Protein AF-A0A7G8PUZ0-F1 (afdb_monomer_lite)

Radius of gyration: 23.29 Å; chains: 1; bounding box: 48×42×61 Å

Structure (mmCIF, N/CA/C/O backbone):
data_AF-A0A7G8PUZ0-F1
#
_entry.id   AF-A0A7G8PUZ0-F1
#
loop_
_atom_site.group_PDB
_atom_site.id
_atom_site.type_symbol
_atom_site.label_atom_id
_atom_site.label_alt_id
_atom_site.label_comp_id
_atom_site.label_asym_id
_atom_site.label_entity_id
_atom_site.label_seq_id
_atom_site.pdbx_PDB_ins_code
_atom_site.Cartn_x
_atom_site.Cartn_y
_atom_site.Cartn_z
_atom_site.occupancy
_atom_site.B_iso_or_equiv
_atom_site.auth_seq_id
_atom_site.auth_comp_id
_atom_site.auth_asym_id
_atom_site.auth_atom_id
_atom_site.pdbx_PDB_model_num
ATOM 1 N N . MET A 1 1 ? 30.053 18.510 -34.079 1.00 56.88 1 MET A N 1
ATOM 2 C CA . MET A 1 1 ? 28.974 17.727 -33.431 1.00 56.88 1 MET A CA 1
ATOM 3 C C . MET A 1 1 ? 27.543 18.318 -33.562 1.00 56.88 1 MET A C 1
ATOM 5 O O . MET A 1 1 ? 26.742 18.056 -32.675 1.00 56.88 1 MET A O 1
ATOM 9 N N . PRO A 1 2 ? 27.145 19.049 -34.631 1.00 62.62 2 PRO A N 1
ATOM 10 C CA . PRO A 1 2 ? 25.754 19.526 -34.762 1.00 62.62 2 PRO A CA 1
ATOM 11 C C . PRO A 1 2 ? 24.784 18.447 -35.283 1.00 62.62 2 PRO A C 1
ATOM 13 O O . PRO A 1 2 ? 23.662 18.331 -3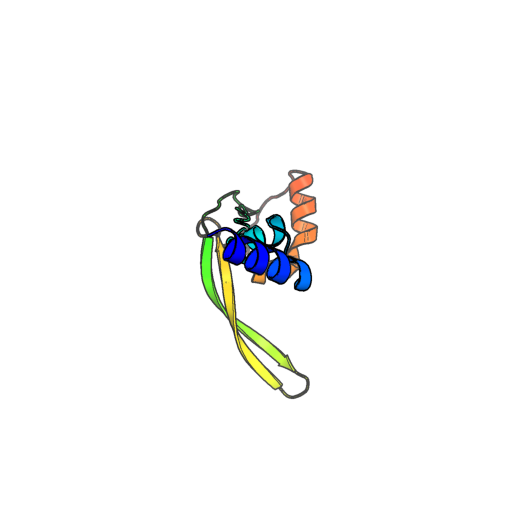4.800 1.00 62.62 2 PRO A O 1
ATOM 16 N N . ALA A 1 3 ? 25.247 17.569 -36.180 1.00 71.44 3 ALA A N 1
ATOM 17 C CA . ALA A 1 3 ? 24.410 16.556 -36.833 1.00 71.44 3 ALA A CA 1
ATOM 18 C C . ALA A 1 3 ? 23.825 15.490 -35.881 1.00 71.44 3 ALA A C 1
ATOM 20 O O . ALA A 1 3 ? 22.803 14.873 -36.176 1.00 71.44 3 ALA A O 1
ATOM 21 N N . SER A 1 4 ? 24.465 15.237 -34.735 1.00 70.00 4 SER A N 1
ATOM 22 C CA . SER A 1 4 ? 23.949 14.298 -33.732 1.00 70.00 4 SER A CA 1
ATOM 23 C C . SER A 1 4 ? 22.802 14.899 -32.920 1.00 70.00 4 SER A C 1
ATOM 25 O O . SER A 1 4 ? 21.857 14.188 -32.593 1.00 70.00 4 SER A O 1
ATOM 27 N N . GLN A 1 5 ? 22.846 16.202 -32.632 1.00 76.44 5 GLN A N 1
ATOM 28 C CA . GLN A 1 5 ? 21.797 16.892 -31.877 1.00 76.44 5 GLN A CA 1
ATOM 29 C C . GLN A 1 5 ? 20.497 17.001 -32.683 1.00 76.44 5 GLN A C 1
ATOM 31 O O . GLN A 1 5 ? 19.414 16.838 -32.123 1.00 76.44 5 GLN A O 1
ATOM 36 N N . GLU A 1 6 ? 20.604 17.196 -33.998 1.00 80.00 6 GLU A N 1
ATOM 37 C CA . GLU A 1 6 ? 19.461 17.213 -34.918 1.00 80.00 6 GLU A CA 1
ATOM 38 C C . GLU A 1 6 ? 18.788 15.842 -35.039 1.00 80.00 6 GLU A C 1
ATOM 40 O O . GLU A 1 6 ? 17.568 15.742 -34.950 1.00 80.00 6 GLU A O 1
ATOM 45 N N . LYS A 1 7 ? 19.568 14.758 -35.137 1.00 82.12 7 LYS A N 1
ATOM 46 C CA . LYS A 1 7 ? 19.006 13.397 -35.137 1.00 82.12 7 LYS A CA 1
ATOM 47 C C . LYS A 1 7 ? 18.268 13.084 -33.839 1.00 82.12 7 LYS A C 1
ATOM 49 O O . LYS A 1 7 ? 17.195 12.490 -33.866 1.00 82.12 7 LYS A O 1
ATOM 54 N N . ILE A 1 8 ? 18.825 13.505 -32.703 1.00 79.94 8 ILE A N 1
ATOM 55 C CA . ILE A 1 8 ? 18.186 13.319 -31.397 1.00 79.94 8 ILE A CA 1
ATOM 56 C C . ILE A 1 8 ? 16.868 14.102 -31.335 1.00 79.94 8 ILE A C 1
ATOM 58 O O . ILE A 1 8 ? 15.857 13.553 -30.905 1.00 79.94 8 ILE A O 1
ATOM 62 N N . SER A 1 9 ? 16.838 15.358 -31.787 1.00 78.31 9 SER A N 1
ATOM 63 C CA . SER A 1 9 ? 15.615 16.168 -31.744 1.00 78.31 9 SER A CA 1
ATOM 64 C C . SER A 1 9 ? 14.523 15.639 -32.681 1.00 78.31 9 SER A C 1
ATOM 66 O O . SER A 1 9 ? 13.349 15.621 -32.303 1.00 78.31 9 SER A O 1
ATOM 68 N N . GLU A 1 10 ? 14.892 15.131 -33.857 1.00 84.94 10 GLU A N 1
ATOM 69 C CA . GLU A 1 10 ? 13.956 14.530 -34.807 1.00 84.94 10 GLU A CA 1
ATOM 70 C C . GLU A 1 10 ? 13.335 13.236 -34.257 1.00 84.94 10 GLU A C 1
ATOM 72 O O . GLU A 1 10 ? 12.118 13.045 -34.318 1.00 84.94 10 GLU A O 1
ATOM 77 N N . GLU A 1 11 ? 14.154 12.377 -33.651 1.00 84.50 11 GLU A N 1
ATOM 78 C CA . GLU A 1 11 ? 13.724 11.127 -33.021 1.00 84.50 11 GLU A CA 1
ATOM 79 C C . GLU A 1 11 ? 12.831 11.355 -31.790 1.00 84.50 11 GLU A C 1
ATOM 81 O O . GLU A 1 11 ? 11.878 10.602 -31.563 1.00 84.50 11 GLU A O 1
ATOM 86 N N . LEU A 1 12 ? 13.088 12.410 -31.010 1.00 83.38 12 LEU A N 1
ATOM 87 C CA . LEU A 1 12 ? 12.213 12.822 -29.907 1.00 83.38 12 LEU A CA 1
ATOM 88 C C . LEU A 1 12 ? 10.872 13.360 -30.420 1.00 83.38 12 LEU A C 1
ATOM 90 O O . LEU A 1 12 ? 9.821 13.040 -29.856 1.00 83.38 12 LEU A O 1
ATOM 94 N N . ARG A 1 13 ? 10.889 14.118 -31.525 1.00 81.88 13 ARG A N 1
ATOM 95 C CA . ARG A 1 13 ? 9.675 14.645 -32.163 1.00 81.88 13 ARG A CA 1
ATOM 96 C C . ARG A 1 13 ? 8.802 13.528 -32.734 1.00 81.88 13 ARG A C 1
ATOM 98 O O . ARG A 1 13 ? 7.605 13.525 -32.468 1.00 81.88 13 ARG A O 1
ATOM 105 N N . LYS A 1 14 ? 9.383 12.551 -33.446 1.00 87.31 14 LYS A N 1
ATOM 106 C CA . LYS A 1 14 ? 8.655 11.380 -33.989 1.00 87.31 14 LYS A CA 1
ATOM 107 C C . LYS A 1 14 ? 7.903 10.603 -32.907 1.00 87.31 14 LYS A C 1
ATOM 109 O O . LYS A 1 14 ? 6.829 10.073 -33.165 1.00 87.31 14 LYS A O 1
ATOM 114 N N . ARG A 1 15 ? 8.456 10.553 -31.692 1.00 82.19 15 ARG A N 1
ATOM 115 C CA . ARG A 1 15 ? 7.874 9.834 -30.550 1.00 82.19 15 ARG A CA 1
ATOM 116 C C . ARG A 1 15 ? 6.953 10.695 -29.674 1.00 82.19 15 ARG A C 1
ATOM 118 O O . ARG A 1 15 ? 6.496 10.212 -28.641 1.00 82.19 15 ARG A O 1
ATOM 125 N N . ASN A 1 16 ? 6.678 11.953 -30.046 1.00 82.69 16 ASN A N 1
ATOM 126 C CA . ASN A 1 16 ? 5.943 12.920 -29.213 1.00 82.69 16 ASN A CA 1
ATOM 127 C C . ASN A 1 16 ? 6.503 13.017 -27.778 1.00 82.69 16 ASN A C 1
ATOM 129 O O . ASN A 1 16 ? 5.765 13.171 -26.799 1.00 82.69 16 ASN A O 1
ATOM 133 N N . LEU A 1 17 ? 7.826 12.888 -27.646 1.00 80.44 17 LEU A N 1
ATOM 134 C CA . LEU A 1 17 ? 8.534 12.964 -26.376 1.00 80.44 17 LEU A CA 1
ATOM 135 C C . LEU A 1 17 ? 9.032 14.392 -26.177 1.00 80.44 17 LEU A C 1
ATOM 137 O O . LEU A 1 17 ? 10.167 14.743 -26.491 1.00 80.44 17 LEU A O 1
ATOM 141 N N . THR A 1 18 ? 8.149 15.239 -25.656 1.00 83.19 18 THR A N 1
ATOM 142 C CA . THR A 1 18 ? 8.522 16.577 -25.195 1.00 83.19 18 THR A CA 1
ATOM 143 C C . THR A 1 18 ? 9.491 16.464 -24.017 1.00 83.19 18 THR A C 1
ATOM 145 O O . THR A 1 18 ? 9.415 15.513 -23.238 1.00 83.19 18 THR A O 1
ATOM 148 N N . LYS A 1 19 ? 10.371 17.459 -23.830 1.00 76.88 19 LYS A N 1
ATOM 149 C CA . LYS A 1 19 ? 11.324 17.495 -22.704 1.00 76.88 19 LYS A CA 1
ATOM 150 C C . LYS A 1 19 ? 10.651 17.237 -21.347 1.00 76.88 19 LYS A C 1
ATOM 152 O O . LYS A 1 19 ? 11.181 16.478 -20.548 1.00 76.88 19 LYS A O 1
ATOM 157 N N . SER A 1 20 ? 9.456 17.786 -21.122 1.00 74.56 20 SER A N 1
ATOM 158 C CA . SER A 1 20 ? 8.652 17.552 -19.912 1.00 74.56 20 SER A CA 1
ATOM 159 C C . SER A 1 20 ? 8.263 16.082 -19.715 1.00 74.56 20 SER A C 1
ATOM 161 O O . SER A 1 20 ? 8.371 15.558 -18.612 1.00 74.56 20 SER A O 1
ATOM 163 N N . LYS A 1 21 ? 7.867 15.394 -20.789 1.00 78.25 21 LYS A N 1
ATOM 164 C CA . LYS A 1 21 ? 7.474 13.981 -20.768 1.00 78.25 21 LYS A CA 1
ATOM 165 C C . LYS A 1 21 ? 8.674 13.062 -20.541 1.00 78.25 21 LYS A C 1
ATOM 167 O O . LYS A 1 21 ? 8.560 12.066 -19.842 1.00 78.25 21 LYS A O 1
ATOM 172 N N . ILE A 1 22 ? 9.840 13.424 -21.079 1.00 79.19 22 ILE A N 1
ATOM 173 C CA . ILE A 1 22 ? 11.098 12.711 -20.813 1.00 79.19 22 ILE A CA 1
ATOM 174 C C . ILE A 1 22 ? 11.474 12.837 -19.336 1.00 79.19 22 ILE A C 1
ATOM 176 O O . ILE A 1 22 ? 11.842 11.843 -18.716 1.00 79.19 22 ILE A O 1
ATOM 180 N N . VAL A 1 23 ? 11.345 14.033 -18.755 1.00 78.00 23 VAL A N 1
ATOM 181 C CA . VAL A 1 23 ? 11.595 14.247 -17.322 1.00 78.00 23 VAL A CA 1
ATOM 182 C C . VAL A 1 23 ? 10.631 13.415 -16.475 1.00 78.00 23 VAL A C 1
ATOM 184 O O . VAL A 1 23 ? 11.088 12.736 -15.571 1.00 78.00 23 VAL A O 1
ATOM 187 N N . GLN A 1 24 ? 9.341 13.360 -16.818 1.00 74.19 24 GLN A N 1
ATOM 188 C CA . GLN A 1 24 ? 8.361 12.518 -16.112 1.00 74.19 24 GLN A CA 1
ATOM 189 C C . GLN A 1 24 ? 8.650 11.012 -16.218 1.00 74.19 24 GLN A C 1
ATOM 191 O O . GLN A 1 24 ? 8.390 10.274 -15.277 1.00 74.19 24 GLN A O 1
ATOM 196 N N . LEU A 1 25 ? 9.171 10.544 -17.357 1.00 75.88 25 LEU A N 1
ATOM 197 C CA . LEU A 1 25 ? 9.524 9.133 -17.555 1.00 75.88 25 LEU A CA 1
ATOM 198 C C . LEU A 1 25 ? 10.840 8.744 -16.868 1.00 75.88 25 LEU A C 1
ATOM 200 O O . LEU A 1 25 ? 11.010 7.591 -16.489 1.00 75.88 25 LEU A O 1
ATOM 204 N N . THR A 1 26 ? 11.782 9.683 -16.752 1.00 76.62 26 THR A N 1
ATOM 205 C CA . THR A 1 26 ? 13.109 9.446 -16.147 1.00 76.62 26 THR A CA 1
ATOM 206 C C . THR A 1 26 ? 13.124 9.703 -14.648 1.00 76.62 26 THR A C 1
ATOM 208 O O . THR A 1 26 ? 13.874 9.060 -13.924 1.00 76.62 26 THR A O 1
ATOM 211 N N . HIS A 1 27 ? 12.280 10.621 -14.194 1.00 68.94 27 HIS A N 1
ATOM 212 C CA . HIS A 1 27 ? 12.041 10.953 -12.802 1.00 68.94 27 HIS A CA 1
ATOM 213 C C . HIS A 1 27 ? 10.533 10.852 -12.589 1.00 68.94 27 HIS A C 1
ATOM 215 O O . HIS A 1 27 ? 9.857 11.888 -12.548 1.00 68.94 27 HIS A O 1
ATOM 221 N N . PRO A 1 28 ? 9.973 9.625 -12.525 1.00 58.41 28 PRO A N 1
ATOM 222 C CA . PRO A 1 28 ? 8.622 9.481 -12.020 1.00 58.41 28 PRO A CA 1
ATOM 223 C C . PRO A 1 28 ? 8.608 10.219 -10.687 1.00 58.41 28 PRO A C 1
ATOM 225 O O . PRO A 1 28 ? 9.436 9.942 -9.819 1.00 58.41 28 PRO A O 1
ATOM 228 N N . GLN A 1 29 ? 7.747 11.230 -10.563 1.00 54.22 29 GLN A N 1
ATOM 229 C CA . GLN A 1 29 ? 7.445 11.759 -9.248 1.00 54.22 29 GLN A CA 1
ATOM 230 C C . GLN A 1 29 ? 6.882 10.562 -8.498 1.00 54.22 29 GLN A C 1
ATOM 232 O O . GLN A 1 29 ? 5.741 10.163 -8.734 1.00 54.22 29 GLN A O 1
ATOM 237 N N . GLU A 1 30 ? 7.713 9.934 -7.666 1.00 53.12 30 GLU A N 1
ATOM 238 C CA . GLU A 1 30 ? 7.212 9.213 -6.519 1.00 53.12 30 GLU A CA 1
ATOM 239 C C . GLU A 1 30 ? 6.326 10.243 -5.849 1.00 53.12 30 GLU A C 1
ATOM 241 O O . GLU A 1 30 ? 6.791 11.273 -5.353 1.00 53.12 30 GLU A O 1
ATOM 246 N N . VAL A 1 31 ? 5.020 10.049 -5.997 1.00 47.81 31 VAL A N 1
ATOM 247 C CA . VAL A 1 31 ? 4.061 10.732 -5.165 1.00 47.81 31 VAL A CA 1
ATOM 248 C C . VAL A 1 31 ? 4.413 10.190 -3.790 1.00 47.81 31 VAL A C 1
ATOM 250 O O . VAL A 1 31 ? 3.908 9.153 -3.369 1.00 47.81 31 VAL A O 1
ATOM 253 N N . GLU A 1 32 ? 5.358 10.846 -3.114 1.00 48.03 32 GLU A N 1
ATOM 254 C CA . GLU A 1 32 ? 5.417 10.868 -1.668 1.00 48.03 32 GLU A CA 1
ATOM 255 C C . GLU A 1 32 ? 4.143 11.589 -1.245 1.00 48.03 32 GLU A C 1
ATOM 257 O O . GLU A 1 32 ? 4.132 12.737 -0.792 1.00 48.03 32 GLU A O 1
ATOM 262 N N . ASP A 1 33 ? 3.032 10.888 -1.438 1.00 51.69 33 ASP A N 1
ATOM 263 C CA . ASP A 1 33 ? 1.853 11.055 -0.648 1.00 51.69 33 ASP A CA 1
ATOM 264 C C . ASP A 1 33 ? 2.360 10.722 0.748 1.00 51.69 33 ASP A C 1
ATOM 266 O O . ASP A 1 33 ? 2.446 9.573 1.184 1.00 51.69 33 ASP A O 1
ATOM 270 N N . ASN A 1 34 ? 2.830 11.769 1.426 1.00 51.91 34 ASN A N 1
ATOM 271 C CA . ASN A 1 34 ? 3.063 11.802 2.852 1.00 51.91 34 ASN A CA 1
ATOM 272 C C . ASN A 1 34 ? 1.676 11.674 3.501 1.00 51.91 34 ASN A C 1
ATOM 274 O O . ASN A 1 34 ? 1.195 12.594 4.168 1.00 51.91 34 ASN A O 1
ATOM 278 N N . GLU A 1 35 ? 0.999 10.554 3.231 1.00 66.88 35 GLU A N 1
ATOM 279 C CA . GLU A 1 35 ? -0.303 10.185 3.737 1.00 66.88 35 GLU A CA 1
ATOM 280 C C . GLU A 1 35 ? -0.135 10.112 5.239 1.00 66.88 35 GLU A C 1
ATOM 282 O O . GLU A 1 35 ? 0.389 9.158 5.806 1.00 66.88 35 GLU A O 1
ATOM 287 N N . LYS A 1 36 ? -0.518 11.187 5.918 1.00 79.31 36 LYS A N 1
ATOM 288 C CA . LYS A 1 36 ? -0.591 11.180 7.368 1.00 79.31 36 LYS A CA 1
ATOM 289 C C . LYS A 1 36 ? -1.700 10.221 7.748 1.00 79.31 36 LYS A C 1
ATOM 291 O O . LYS A 1 36 ? -2.797 10.267 7.198 1.00 79.31 36 LYS A O 1
ATOM 296 N N . CYS A 1 37 ? -1.438 9.394 8.749 1.00 80.06 37 CYS A N 1
ATOM 297 C CA . CYS A 1 37 ? -2.447 8.517 9.303 1.00 80.06 37 CYS A CA 1
ATOM 298 C C . CYS A 1 37 ? -3.686 9.335 9.701 1.00 80.06 37 CYS A C 1
ATOM 300 O O . CYS A 1 37 ? -3.575 10.203 10.569 1.00 80.06 37 CYS A O 1
ATOM 302 N N . PRO A 1 38 ? -4.880 9.049 9.156 1.00 75.56 38 PRO A N 1
ATOM 303 C CA . PRO A 1 38 ? -6.086 9.823 9.445 1.00 75.56 38 PRO A CA 1
ATOM 304 C C . PRO A 1 38 ? -6.514 9.722 10.914 1.00 75.56 38 PRO A C 1
ATOM 306 O O . PRO A 1 38 ? -7.258 10.571 11.403 1.00 75.56 38 PRO A O 1
ATOM 309 N N . ARG A 1 39 ? -6.035 8.707 11.652 1.00 76.62 39 ARG A N 1
ATOM 310 C CA . ARG A 1 39 ? -6.328 8.557 13.084 1.00 76.62 39 ARG A CA 1
ATOM 311 C C . ARG A 1 39 ? -5.447 9.425 13.978 1.00 76.62 39 ARG A C 1
ATOM 313 O O . ARG A 1 39 ? -5.964 10.012 14.920 1.00 76.62 39 ARG A O 1
ATOM 320 N N . CYS A 1 40 ? -4.135 9.459 13.738 1.00 81.19 40 CYS A N 1
ATOM 321 C CA . CYS A 1 40 ? -3.172 10.085 14.658 1.00 81.19 40 CYS A CA 1
ATOM 322 C C . CYS A 1 40 ? -2.275 11.155 14.023 1.00 81.19 40 CYS A C 1
ATOM 324 O O . CYS A 1 40 ? -1.419 11.707 14.704 1.00 81.19 40 CYS A O 1
ATOM 326 N N . GLY A 1 41 ? -2.424 11.427 12.726 1.00 78.12 41 GLY A N 1
ATOM 327 C CA . GLY A 1 41 ? -1.620 12.400 11.985 1.00 78.12 41 GLY A CA 1
ATOM 328 C C . GLY A 1 41 ? -0.161 11.992 11.749 1.00 78.12 41 GLY A C 1
ATOM 329 O O . GLY A 1 41 ? 0.592 12.769 11.169 1.00 78.12 41 GLY A O 1
ATOM 330 N N . SER A 1 42 ? 0.254 10.799 12.189 1.00 82.12 42 SER A N 1
ATOM 331 C CA . SER A 1 42 ? 1.622 10.303 12.017 1.00 82.12 42 SER A CA 1
ATOM 332 C C . SER A 1 42 ? 1.867 9.831 10.586 1.00 82.12 42 SER A C 1
ATOM 334 O O . SER A 1 42 ? 1.036 9.127 10.024 1.00 82.12 42 SER A O 1
ATOM 336 N N . ASN A 1 43 ? 3.032 10.153 10.032 1.00 84.25 43 ASN A N 1
ATOM 337 C CA . ASN A 1 43 ? 3.554 9.599 8.779 1.00 84.25 43 ASN A CA 1
ATOM 338 C C . ASN A 1 43 ? 4.350 8.294 8.994 1.00 84.25 43 ASN A C 1
ATOM 340 O O . ASN A 1 43 ? 5.001 7.800 8.081 1.00 84.25 43 ASN A O 1
ATOM 344 N N . ASN A 1 44 ? 4.333 7.736 10.209 1.00 83.75 44 ASN A N 1
ATOM 345 C CA . ASN A 1 44 ? 5.094 6.540 10.537 1.00 83.75 44 ASN A CA 1
ATOM 346 C C . ASN A 1 44 ? 4.271 5.279 10.245 1.00 83.75 44 ASN A C 1
ATOM 348 O O . ASN A 1 44 ? 3.394 4.880 11.027 1.00 83.75 44 ASN A O 1
ATOM 352 N N . PHE A 1 45 ? 4.575 4.652 9.114 1.00 86.19 45 PHE A N 1
ATOM 353 C CA . PHE A 1 45 ? 3.929 3.439 8.637 1.00 86.19 45 PHE A CA 1
ATOM 354 C C . PHE A 1 45 ? 4.930 2.302 8.452 1.00 86.19 45 PHE A C 1
ATOM 356 O O . PHE A 1 45 ? 6.107 2.515 8.180 1.00 86.19 45 PHE A O 1
ATOM 363 N N . GLN A 1 46 ? 4.434 1.076 8.579 1.00 88.31 46 GLN A N 1
ATOM 364 C CA . GLN A 1 46 ? 5.161 -0.143 8.256 1.00 88.31 46 GLN A CA 1
ATOM 365 C C . GLN A 1 46 ? 4.389 -0.956 7.225 1.00 88.31 46 GLN A C 1
ATOM 367 O O . GLN A 1 46 ? 3.164 -1.072 7.314 1.00 88.31 46 GLN A O 1
ATOM 372 N N . GLN A 1 47 ? 5.115 -1.531 6.272 1.00 88.00 47 GLN A N 1
ATOM 373 C CA . GLN A 1 47 ? 4.566 -2.543 5.381 1.00 88.00 47 GLN A CA 1
ATOM 374 C C . GLN A 1 47 ? 4.414 -3.857 6.147 1.00 88.00 47 GLN A C 1
ATOM 376 O O . GLN A 1 47 ? 5.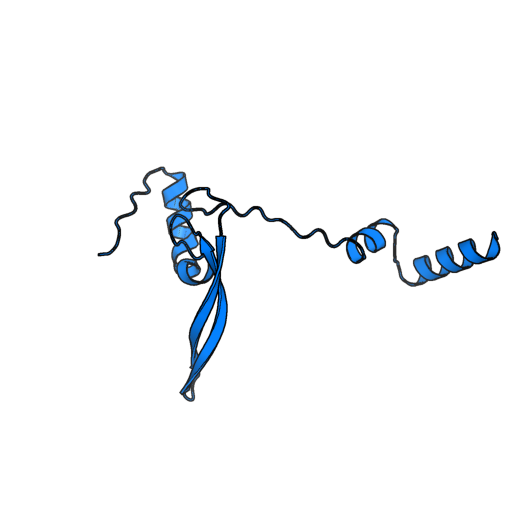311 -4.265 6.887 1.00 88.00 47 GLN A O 1
ATOM 381 N N . ILE A 1 48 ? 3.264 -4.497 5.985 1.00 87.50 48 ILE A N 1
ATOM 382 C CA . ILE A 1 48 ? 2.969 -5.820 6.525 1.00 87.50 48 ILE A CA 1
ATOM 383 C C . ILE A 1 48 ? 2.413 -6.697 5.407 1.00 87.50 48 ILE A C 1
ATOM 385 O O . ILE A 1 48 ? 1.788 -6.207 4.467 1.00 87.50 48 ILE A O 1
ATOM 389 N N . LYS A 1 49 ? 2.641 -8.002 5.524 1.00 87.75 49 LYS A N 1
ATOM 390 C CA . LYS A 1 49 ? 1.961 -9.000 4.707 1.00 87.75 49 LYS A CA 1
ATOM 391 C C . LYS A 1 49 ? 0.732 -9.475 5.463 1.00 87.75 49 LYS A C 1
ATOM 393 O O . LYS A 1 49 ? 0.853 -9.922 6.601 1.00 87.75 49 LYS A O 1
ATOM 398 N N . ASP A 1 50 ? -0.428 -9.337 4.846 1.00 81.44 50 ASP A N 1
ATOM 399 C CA . ASP A 1 50 ? -1.693 -9.838 5.361 1.00 81.44 50 ASP A CA 1
ATOM 400 C C . ASP A 1 50 ? -2.202 -10.965 4.461 1.00 81.44 50 ASP A C 1
ATOM 402 O O . ASP A 1 50 ? -2.060 -10.894 3.243 1.00 81.44 50 ASP A O 1
ATOM 406 N N . ASN A 1 51 ? -2.841 -11.974 5.052 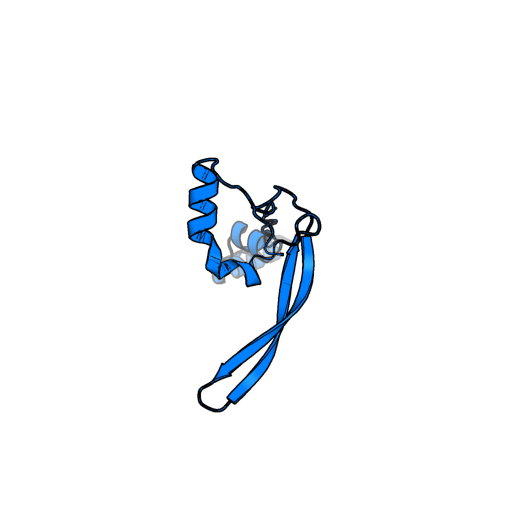1.00 83.25 51 ASN A N 1
ATOM 407 C CA . ASN A 1 51 ? -3.547 -13.002 4.293 1.00 83.25 51 ASN A CA 1
ATOM 408 C C . ASN A 1 51 ? -5.020 -12.608 4.190 1.00 83.25 51 ASN A C 1
ATOM 410 O O . ASN A 1 51 ? -5.691 -12.407 5.207 1.00 83.25 51 ASN A O 1
ATOM 414 N N . GLU A 1 52 ? -5.528 -12.502 2.967 1.00 81.62 52 GLU A N 1
ATOM 415 C CA . GLU A 1 52 ? -6.943 -12.279 2.690 1.00 81.62 52 GLU A CA 1
ATOM 416 C C . GLU A 1 52 ? -7.584 -13.534 2.107 1.00 81.62 52 GLU A C 1
ATOM 418 O O . GLU A 1 52 ? -7.083 -14.126 1.152 1.00 81.62 52 GLU A O 1
ATOM 423 N N . LEU A 1 53 ? -8.731 -13.921 2.665 1.00 82.50 53 LEU A N 1
ATOM 424 C CA . LEU A 1 53 ? -9.550 -15.009 2.142 1.00 82.50 53 LEU A CA 1
ATOM 425 C C . LEU A 1 53 ? -10.458 -14.474 1.037 1.00 82.50 53 LEU A C 1
ATOM 427 O O . LEU A 1 53 ? -11.379 -13.696 1.294 1.00 82.50 53 LEU A O 1
ATOM 431 N N . ARG A 1 54 ? -10.231 -14.919 -0.199 1.00 82.12 54 ARG A N 1
ATOM 432 C CA . ARG A 1 54 ? -11.120 -14.627 -1.325 1.00 82.12 54 ARG A CA 1
ATOM 433 C C . ARG A 1 54 ? -12.078 -15.783 -1.532 1.00 82.12 54 ARG A C 1
ATOM 435 O O . ARG A 1 54 ? -11.669 -16.883 -1.893 1.00 82.12 54 ARG A O 1
ATOM 442 N N . ALA A 1 55 ? -13.363 -15.520 -1.317 1.00 81.06 55 ALA A N 1
ATOM 443 C CA . ALA A 1 55 ? -14.421 -16.470 -1.616 1.00 81.06 55 ALA A CA 1
ATOM 444 C C . ALA A 1 55 ? -14.791 -16.400 -3.103 1.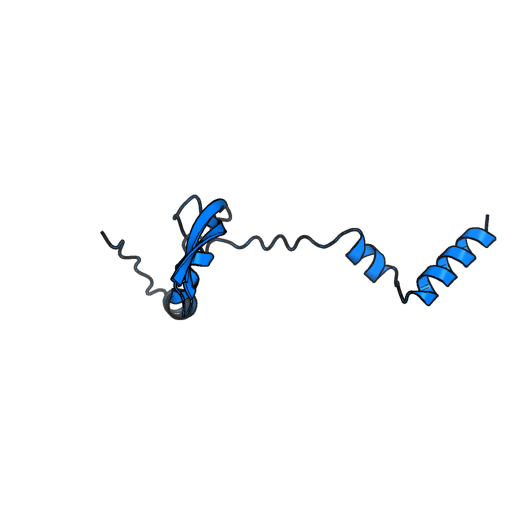00 81.06 55 ALA A C 1
ATOM 446 O O . ALA A 1 55 ? -15.079 -15.333 -3.643 1.00 81.06 55 ALA A O 1
ATOM 447 N N . THR A 1 56 ? -14.813 -17.554 -3.757 1.00 80.50 56 THR A N 1
ATOM 448 C CA . THR A 1 56 ? -15.356 -17.738 -5.104 1.00 80.50 56 THR A CA 1
ATOM 449 C C . THR A 1 56 ? -16.562 -18.669 -5.043 1.00 80.50 56 THR A C 1
ATOM 451 O O . THR A 1 56 ? -16.793 -19.351 -4.045 1.00 80.50 56 THR A O 1
ATOM 454 N N . LYS A 1 57 ? -17.318 -18.750 -6.143 1.00 78.19 57 LYS A N 1
ATOM 455 C CA . LYS A 1 57 ? -18.473 -19.653 -6.266 1.00 78.19 57 LYS A CA 1
ATOM 456 C C . LYS A 1 57 ? -18.119 -21.136 -6.042 1.00 78.19 57 LYS A C 1
ATOM 458 O O . LYS A 1 57 ? -19.008 -21.919 -5.730 1.00 78.19 57 LYS A O 1
ATOM 463 N N . TYR A 1 58 ? -16.847 -21.509 -6.195 1.00 76.25 58 TYR A N 1
ATOM 464 C CA . TYR A 1 58 ? -16.369 -22.895 -6.140 1.00 76.25 58 TYR A CA 1
ATOM 465 C C . TYR A 1 58 ? -15.441 -23.185 -4.947 1.00 76.25 58 TYR A C 1
ATOM 467 O O . TYR A 1 58 ? -14.930 -24.295 -4.839 1.00 76.25 58 TYR A O 1
ATOM 475 N N . GLY A 1 59 ? -15.218 -22.216 -4.053 1.00 80.75 59 GLY A N 1
ATOM 476 C CA . GLY A 1 59 ? -14.337 -22.368 -2.890 1.00 80.75 59 GLY A CA 1
ATOM 477 C C . GLY A 1 59 ? -13.637 -21.069 -2.488 1.00 80.75 59 GLY A C 1
ATOM 478 O O . GLY A 1 59 ? -13.721 -20.062 -3.193 1.00 80.75 59 GLY A O 1
ATOM 479 N N . GLY A 1 60 ? -12.953 -21.086 -1.344 1.00 86.25 60 GLY A N 1
ATOM 480 C CA . GLY A 1 60 ? -12.123 -19.978 -0.867 1.00 86.25 60 GLY A CA 1
ATOM 481 C C . GLY A 1 60 ? -10.635 -20.264 -1.050 1.00 86.25 60 GLY A C 1
ATOM 482 O O . GLY A 1 60 ? -10.218 -21.412 -0.918 1.00 86.25 60 GLY A O 1
ATOM 483 N N . TYR A 1 61 ? -9.841 -19.233 -1.334 1.00 85.75 61 TYR A N 1
ATOM 484 C CA . TYR A 1 61 ? -8.379 -19.325 -1.320 1.00 85.75 61 TYR A CA 1
ATOM 485 C C . TYR A 1 61 ? -7.758 -18.134 -0.588 1.00 85.75 61 TYR A C 1
ATOM 487 O O . TYR A 1 61 ? -8.325 -17.038 -0.568 1.00 85.75 61 TYR A O 1
ATOM 495 N N . GLU A 1 62 ? -6.603 -18.366 0.032 1.00 85.88 62 GLU A N 1
ATOM 496 C CA . GLU A 1 62 ? -5.817 -17.331 0.702 1.00 85.88 62 GLU A CA 1
ATOM 497 C C . GLU A 1 62 ? -4.908 -16.619 -0.297 1.00 85.88 62 GLU A C 1
ATOM 499 O O . GLU A 1 62 ? -4.275 -17.245 -1.150 1.00 85.88 62 GLU A O 1
ATOM 504 N N . VAL A 1 63 ? -4.844 -15.296 -0.185 1.00 86.50 63 VAL A N 1
ATOM 505 C CA . VAL A 1 63 ? -3.950 -14.448 -0.968 1.00 86.50 63 VAL A CA 1
ATOM 506 C C . VAL A 1 63 ? -3.128 -13.603 -0.013 1.00 86.50 63 VAL A C 1
ATOM 508 O O . VAL A 1 63 ? -3.691 -12.897 0.821 1.00 86.50 63 VAL A O 1
ATOM 511 N N . GLU A 1 64 ? -1.805 -13.647 -0.158 1.00 86.25 64 GLU A N 1
ATOM 512 C CA . GLU A 1 64 ? -0.924 -12.678 0.492 1.00 86.25 64 GLU A CA 1
ATOM 513 C C . GLU A 1 64 ? -1.074 -11.317 -0.191 1.00 86.25 64 GLU A C 1
ATOM 515 O O . GLU A 1 64 ? -0.854 -11.173 -1.396 1.00 86.25 64 GLU A O 1
ATOM 520 N N . VAL A 1 65 ? -1.427 -10.305 0.592 1.00 83.81 65 VAL A N 1
ATOM 521 C CA . VAL A 1 65 ? -1.543 -8.919 0.153 1.00 83.81 65 VAL A CA 1
ATOM 522 C C . VAL A 1 65 ? -0.602 -8.064 0.989 1.00 83.81 65 VAL A C 1
ATOM 524 O O . VAL A 1 65 ? -0.555 -8.159 2.217 1.00 83.81 65 VAL A O 1
ATOM 527 N N . ASN A 1 66 ? 0.158 -7.203 0.317 1.00 83.94 66 ASN A N 1
ATOM 528 C CA . ASN A 1 66 ? 0.960 -6.197 0.998 1.00 83.94 66 ASN A CA 1
ATOM 529 C C . ASN A 1 66 ? 0.039 -5.060 1.438 1.00 83.94 66 ASN A C 1
ATOM 531 O O . ASN A 1 66 ? -0.615 -4.430 0.607 1.00 83.94 66 ASN A O 1
ATOM 535 N N . SER A 1 67 ? 0.003 -4.783 2.736 1.00 82.62 67 SER A N 1
ATOM 536 C CA . SER A 1 67 ? -0.769 -3.684 3.303 1.00 82.62 67 SER A CA 1
ATOM 537 C C . SER A 1 67 ? 0.127 -2.767 4.133 1.00 82.62 67 SER A C 1
ATOM 539 O O . SER A 1 67 ? 1.252 -3.112 4.508 1.00 82.62 67 SER A O 1
ATOM 541 N N . GLN A 1 68 ? -0.358 -1.558 4.402 1.00 84.94 68 GLN A N 1
ATOM 542 C CA . GLN A 1 68 ? 0.388 -0.552 5.142 1.00 84.94 68 GLN A CA 1
ATOM 543 C C . GLN A 1 68 ? -0.335 -0.224 6.445 1.00 84.94 68 GLN A C 1
ATOM 545 O O . GLN A 1 68 ? -1.510 0.146 6.466 1.00 84.94 68 GLN A O 1
ATOM 550 N N . LYS A 1 69 ? 0.389 -0.354 7.557 1.00 87.69 69 LYS A N 1
ATOM 551 C CA . LYS A 1 69 ? -0.138 -0.153 8.905 1.00 87.69 69 LYS A CA 1
ATOM 552 C C . LYS A 1 69 ? 0.602 0.979 9.605 1.00 87.69 69 LYS A C 1
ATOM 554 O O . LYS A 1 69 ? 1.827 0.981 9.669 1.00 87.69 69 LYS A O 1
ATOM 559 N N . CYS A 1 70 ? -0.125 1.928 10.183 1.00 87.81 70 CYS A N 1
ATOM 560 C CA . CYS A 1 70 ? 0.454 2.976 11.015 1.00 87.81 70 CYS A CA 1
ATOM 561 C C . CYS A 1 70 ? 1.089 2.349 12.261 1.00 87.81 70 CYS A C 1
ATOM 563 O O . CYS A 1 70 ? 0.413 1.654 13.024 1.00 87.81 70 CYS A O 1
ATOM 565 N N . ARG A 1 71 ? 2.372 2.628 12.509 1.00 86.75 71 ARG A N 1
ATOM 566 C CA . ARG A 1 71 ? 3.098 2.083 13.667 1.00 86.75 71 ARG A CA 1
ATOM 567 C C . ARG A 1 71 ? 2.558 2.586 15.003 1.00 86.75 71 ARG A C 1
ATOM 569 O O . ARG A 1 71 ? 2.584 1.852 15.981 1.00 86.75 71 ARG A O 1
ATOM 576 N N . ILE A 1 72 ? 2.037 3.812 15.038 1.00 87.44 72 ILE A N 1
ATOM 577 C CA . ILE A 1 72 ? 1.604 4.464 16.281 1.00 87.44 72 ILE A CA 1
ATOM 578 C C . ILE A 1 72 ? 0.229 3.974 16.739 1.00 87.44 72 ILE A C 1
ATOM 580 O O . ILE A 1 72 ? 0.042 3.626 17.899 1.00 87.44 72 ILE A O 1
ATOM 584 N N . CYS A 1 73 ? -0.752 3.956 15.836 1.00 84.88 73 CYS A N 1
ATOM 585 C CA . CYS A 1 73 ? -2.145 3.662 16.194 1.00 84.88 73 CYS A CA 1
ATOM 586 C C . CYS A 1 73 ? -2.689 2.382 15.555 1.00 84.88 73 CYS A C 1
ATOM 588 O O . CYS A 1 73 ? -3.876 2.093 15.687 1.00 84.88 73 CYS A O 1
ATOM 590 N N . SER A 1 74 ? -1.842 1.618 14.858 1.00 85.44 74 SER A N 1
ATOM 591 C CA . SER A 1 74 ? -2.220 0.375 14.185 1.00 85.44 74 SER A CA 1
ATOM 592 C C . SER A 1 74 ? -3.289 0.508 13.090 1.00 85.44 74 SER A C 1
ATOM 594 O O . SER A 1 74 ? -3.788 -0.515 12.629 1.00 85.44 74 SER A O 1
ATOM 596 N N . TYR A 1 75 ? -3.619 1.729 12.651 1.00 85.00 75 TYR A N 1
ATOM 597 C CA . TYR A 1 75 ? -4.519 1.976 11.520 1.00 85.00 75 TYR A CA 1
ATOM 598 C C . TYR A 1 75 ? -4.011 1.301 10.249 1.00 85.00 75 TYR A C 1
ATOM 600 O O . TYR A 1 75 ? -2.829 1.439 9.941 1.00 85.00 75 TYR A O 1
ATOM 608 N N . ASN A 1 76 ? -4.884 0.628 9.505 1.00 85.06 76 ASN A N 1
ATOM 609 C CA . ASN A 1 76 ? -4.543 0.023 8.223 1.00 85.06 76 ASN A CA 1
ATOM 610 C C . ASN A 1 76 ? -5.640 0.364 7.215 1.00 85.06 76 ASN A C 1
ATOM 612 O O . ASN A 1 76 ? -6.739 -0.176 7.301 1.00 85.06 76 ASN A O 1
ATOM 616 N N . ALA A 1 77 ? -5.333 1.236 6.252 1.00 75.25 77 ALA A N 1
ATOM 617 C CA . ALA A 1 77 ? -6.305 1.693 5.262 1.00 75.25 77 ALA A CA 1
ATOM 618 C C . ALA A 1 77 ? -6.907 0.534 4.450 1.00 75.25 77 ALA A C 1
ATOM 620 O O . ALA A 1 77 ? -8.094 0.572 4.143 1.00 75.25 77 ALA A O 1
ATOM 621 N N . HIS A 1 78 ? -6.126 -0.517 4.172 1.00 75.62 78 HIS A N 1
ATOM 622 C CA . HIS A 1 78 ? -6.577 -1.687 3.414 1.00 75.62 78 HIS A CA 1
ATOM 623 C C . HIS A 1 78 ? -7.691 -2.448 4.145 1.00 75.62 78 HIS A C 1
ATOM 625 O O . HIS A 1 78 ? -8.694 -2.818 3.548 1.00 75.62 78 HIS A O 1
ATOM 631 N N . LYS A 1 79 ? -7.558 -2.626 5.467 1.00 73.94 79 LYS A N 1
ATOM 632 C CA . LYS A 1 79 ? -8.569 -3.318 6.288 1.00 73.94 79 LYS A CA 1
ATOM 633 C C . LYS A 1 79 ? -9.696 -2.400 6.756 1.00 73.94 79 LYS A C 1
ATOM 635 O O . LYS A 1 79 ? -10.825 -2.844 6.934 1.00 73.94 79 LYS A O 1
ATOM 640 N N . ASP A 1 80 ? -9.405 -1.117 6.945 1.00 69.88 80 ASP A N 1
ATOM 641 C CA . ASP A 1 80 ? -10.365 -0.124 7.430 1.00 69.88 80 ASP A CA 1
ATOM 642 C C . ASP A 1 80 ? -11.175 0.543 6.298 1.00 69.88 80 ASP A C 1
ATOM 644 O O . ASP A 1 80 ? -12.056 1.358 6.580 1.00 69.88 80 ASP A O 1
ATOM 648 N N . GLN A 1 81 ? -10.939 0.191 5.024 1.00 60.22 81 GLN A N 1
ATOM 649 C CA . GLN A 1 81 ? -11.634 0.747 3.850 1.00 60.22 81 GLN A CA 1
ATOM 650 C C . GLN A 1 81 ? -13.170 0.691 3.969 1.00 60.22 81 GLN A C 1
ATOM 652 O O . GLN A 1 81 ? -13.857 1.612 3.522 1.00 60.22 81 GLN A O 1
ATOM 657 N N . ALA A 1 82 ? -13.717 -0.314 4.662 1.00 52.88 82 ALA A N 1
ATOM 658 C CA . ALA 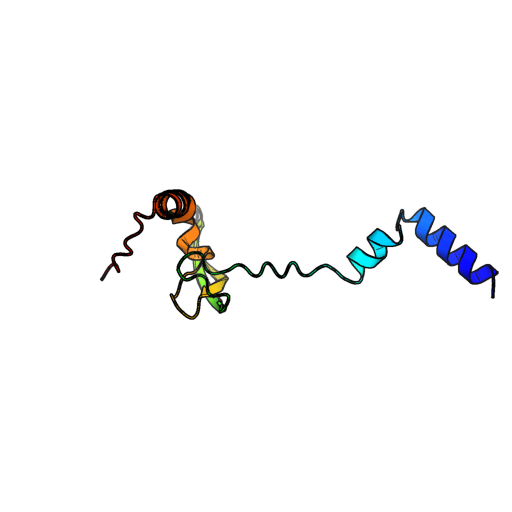A 1 82 ? -15.154 -0.443 4.927 1.00 52.88 82 ALA A CA 1
ATOM 659 C C . ALA A 1 82 ? -15.745 0.673 5.826 1.00 52.88 82 ALA A C 1
ATOM 661 O O . ALA A 1 82 ? -16.964 0.844 5.884 1.00 52.88 82 ALA A O 1
ATOM 662 N N . LEU A 1 83 ? -14.914 1.457 6.524 1.00 54.34 83 LEU A N 1
ATOM 663 C CA . LEU A 1 83 ? -15.333 2.474 7.501 1.00 54.34 83 LEU A CA 1
ATOM 664 C C . LEU A 1 83 ? -15.156 3.930 7.027 1.00 54.34 83 LEU A C 1
ATOM 666 O O . LEU A 1 83 ? -15.617 4.850 7.713 1.00 54.34 83 LEU A O 1
ATOM 670 N N . ASN A 1 84 ? -14.538 4.163 5.865 1.00 58.06 84 ASN A N 1
ATOM 671 C CA . ASN A 1 84 ? -13.934 5.459 5.529 1.00 58.06 84 ASN A CA 1
ATOM 672 C C . ASN A 1 84 ? -14.902 6.654 5.469 1.00 58.06 84 ASN A C 1
ATOM 674 O O . ASN A 1 84 ? -14.588 7.715 6.010 1.00 58.06 84 ASN A O 1
ATOM 678 N N . TRP A 1 85 ? -16.106 6.513 4.905 1.00 62.38 85 TRP A N 1
ATOM 679 C CA . TRP A 1 85 ? -17.000 7.674 4.772 1.00 62.38 85 TRP A CA 1
ATOM 680 C C . TRP A 1 85 ? -17.565 8.145 6.123 1.00 62.38 85 TRP A C 1
ATOM 682 O O . TRP A 1 85 ? -17.614 9.342 6.405 1.00 62.38 85 TRP A O 1
ATOM 692 N N . LYS A 1 86 ? -17.938 7.212 7.011 1.00 62.50 86 LYS A N 1
ATOM 693 C CA . LYS A 1 86 ? -18.497 7.546 8.335 1.00 62.50 86 LYS A CA 1
ATOM 694 C C . LYS A 1 86 ? -17.448 8.160 9.256 1.00 62.50 86 LYS A C 1
ATOM 696 O O . LYS A 1 86 ? -17.777 9.032 10.059 1.00 62.50 86 LYS A O 1
ATOM 701 N N . VAL A 1 87 ? -16.206 7.690 9.170 1.00 62.50 87 VAL A N 1
ATOM 702 C CA . VAL A 1 87 ? -15.092 8.198 9.981 1.00 62.50 87 VAL A CA 1
ATOM 703 C C . VAL A 1 87 ? -14.722 9.617 9.565 1.00 62.50 87 VAL A C 1
ATOM 705 O O . VAL A 1 87 ? -14.609 10.485 10.430 1.00 62.50 87 VAL A O 1
ATOM 708 N N . TRP A 1 88 ? -14.649 9.873 8.257 1.00 62.22 88 TRP A N 1
ATOM 709 C CA . TRP A 1 88 ? -14.395 11.205 7.715 1.00 62.22 88 TRP A CA 1
ATOM 710 C C . TRP A 1 88 ? -15.454 12.225 8.167 1.00 62.22 88 TRP A C 1
ATOM 712 O O . TRP A 1 88 ? -15.115 13.263 8.737 1.00 62.22 88 TRP A O 1
ATOM 722 N N . PHE A 1 89 ? -16.744 11.882 8.051 1.00 64.38 89 PHE A N 1
ATOM 723 C CA . PHE A 1 89 ? -17.832 12.736 8.546 1.00 64.38 89 PHE A CA 1
ATOM 724 C C . PHE A 1 89 ? -17.738 12.995 10.059 1.00 64.38 89 PHE A C 1
ATOM 726 O O . PHE A 1 89 ? -17.919 14.124 10.510 1.00 64.38 89 PHE A O 1
ATOM 733 N N . LYS A 1 90 ? -17.422 11.983 10.876 1.00 64.62 90 LYS A N 1
ATOM 734 C CA . LYS A 1 90 ? -17.296 12.170 12.333 1.00 64.62 90 LYS A CA 1
ATOM 735 C C . LYS A 1 90 ? -16.091 13.028 12.732 1.00 64.62 90 LYS A C 1
ATOM 737 O O . LYS A 1 90 ? -16.175 13.740 13.734 1.00 64.62 90 LYS A O 1
ATOM 742 N N . GLN A 1 91 ? -15.001 12.977 11.965 1.00 62.56 91 GLN A N 1
ATOM 743 C CA . GLN A 1 91 ? -13.821 13.814 12.181 1.00 62.56 91 GLN A CA 1
ATOM 744 C C . GLN A 1 91 ? -14.113 15.285 11.857 1.00 62.56 91 GLN A C 1
ATOM 746 O O . GLN A 1 91 ? -13.748 16.158 12.645 1.00 62.56 91 GLN A O 1
ATOM 751 N N . PHE A 1 92 ? -14.868 15.552 10.784 1.00 66.69 92 PHE A N 1
ATOM 752 C CA . PHE A 1 92 ? -15.327 16.899 10.425 1.00 66.69 92 PHE A CA 1
ATOM 753 C C . PHE A 1 92 ? -16.155 17.561 11.543 1.00 66.69 92 PHE A C 1
ATOM 755 O O . PHE A 1 92 ? -15.994 18.744 11.828 1.00 66.69 92 PHE A O 1
ATOM 762 N N . PHE A 1 93 ? -16.971 16.785 12.263 1.00 71.19 93 PHE A N 1
ATOM 763 C CA . PHE A 1 93 ? -17.782 17.283 13.381 1.00 71.19 93 PHE A CA 1
ATOM 764 C C . PHE A 1 93 ? -17.089 17.246 14.759 1.00 71.19 93 PHE A C 1
ATOM 766 O O . PHE A 1 93 ? -17.765 17.444 15.768 1.00 71.19 93 PHE A O 1
ATOM 773 N N . ARG A 1 94 ? -15.775 16.967 14.851 1.00 60.09 94 ARG A N 1
ATOM 774 C CA . ARG A 1 94 ? -15.009 16.819 16.120 1.00 60.09 94 ARG A CA 1
ATOM 775 C C . ARG A 1 94 ? -15.599 15.824 17.144 1.00 60.09 94 ARG A C 1
ATOM 777 O O . ARG A 1 94 ? -15.089 15.712 18.254 1.00 60.09 94 ARG A O 1
ATOM 784 N N . LYS A 1 95 ? -16.626 15.046 16.788 1.00 57.91 95 LYS A N 1
ATOM 785 C CA . LYS A 1 95 ? -17.312 14.070 17.661 1.00 57.91 95 LYS A CA 1
ATOM 786 C C . LYS A 1 95 ? -16.698 12.673 17.570 1.00 57.91 95 LYS A C 1
ATOM 788 O O . LYS A 1 95 ? -17.399 11.666 17.673 1.00 57.91 95 LYS A O 1
ATOM 793 N N . TYR A 1 96 ? -15.395 12.591 17.325 1.00 50.44 96 TYR A N 1
ATOM 794 C CA . TYR A 1 96 ? -14.731 11.311 17.144 1.00 50.44 96 TYR A CA 1
ATOM 795 C C . TYR A 1 96 ? -14.163 10.798 18.469 1.00 50.44 96 TYR A C 1
ATOM 797 O O . TYR A 1 96 ? 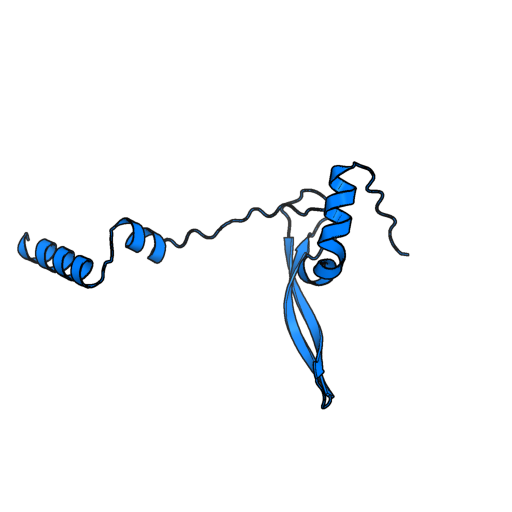-13.026 11.087 18.827 1.00 50.44 96 TYR A O 1
ATOM 805 N N . SER A 1 97 ? -14.977 10.037 19.208 1.00 55.00 97 SER A N 1
ATOM 806 C CA . SER A 1 97 ? -14.517 9.209 20.322 1.00 55.00 97 SER A CA 1
ATOM 807 C C . SER A 1 97 ? -14.201 7.803 19.807 1.00 55.00 97 SER A C 1
ATOM 809 O O . SER A 1 97 ? -15.085 7.040 19.420 1.00 55.00 97 SER A O 1
ATOM 811 N N . TRP A 1 98 ? -12.915 7.453 19.771 1.00 50.91 98 TRP A N 1
ATOM 812 C CA . TRP A 1 98 ? -12.490 6.073 19.541 1.00 50.91 98 TRP A CA 1
ATOM 813 C C . TRP A 1 98 ? -12.757 5.255 20.803 1.00 50.91 98 TRP A C 1
ATOM 815 O O . TRP A 1 98 ? -11.957 5.263 21.737 1.00 50.91 98 TRP A O 1
ATOM 825 N N . THR A 1 99 ? -13.862 4.519 20.842 1.00 48.16 99 THR A N 1
ATOM 826 C CA . THR A 1 99 ? -13.993 3.395 21.769 1.00 48.16 99 THR A CA 1
ATOM 827 C C . THR A 1 99 ? -13.223 2.212 21.189 1.00 48.16 99 THR A C 1
ATOM 829 O O . THR A 1 99 ? -13.565 1.683 20.133 1.00 48.16 99 THR A O 1
ATOM 832 N N . LYS A 1 100 ? -12.136 1.812 21.861 1.00 39.22 100 LYS A N 1
ATOM 833 C CA . LYS A 1 100 ? -11.488 0.518 21.611 1.00 39.22 100 LYS A CA 1
ATOM 834 C C . LYS A 1 100 ? -12.555 -0.565 21.791 1.00 39.22 100 LYS A C 1
ATOM 836 O O . LYS A 1 100 ? -13.097 -0.694 22.887 1.00 39.22 100 LYS A O 1
ATOM 841 N N . LEU A 1 101 ? -12.852 -1.320 20.736 1.00 46.44 101 LEU A N 1
ATOM 842 C CA . LEU A 1 101 ? -13.506 -2.616 20.892 1.00 46.44 101 LEU A CA 1
ATOM 843 C C . LEU A 1 101 ? -12.530 -3.496 21.686 1.00 46.44 101 LEU A C 1
ATOM 845 O O . LEU A 1 101 ? -11.384 -3.669 21.264 1.00 46.44 101 LEU A O 1
ATOM 849 N N . LYS A 1 102 ? -12.955 -3.884 22.892 1.00 34.56 102 LYS A N 1
ATOM 850 C CA . LYS A 1 102 ? -12.264 -4.839 23.764 1.00 34.56 102 LYS A CA 1
ATOM 851 C C . LYS A 1 102 ? -12.418 -6.245 23.210 1.00 34.56 102 LYS A C 1
ATOM 853 O O . LYS A 1 102 ? -13.519 -6.525 22.687 1.00 34.56 102 LYS A O 1
#

Secondary structure (DSSP, 8-state):
-HHHHHHHHHHHHHTT--HHHHHHHHS----------TTT----EEEEEEEEEEEETTEEEEEEEEEEEETTT--BHHHHGGGHHHHHHHHHTT--------

Foldseek 3Di:
DVVVVVVVVVVCVVVVNDPVNVCCVVCVPPPCPCVQDPVPRHSAKDKDWDWDWDDDPVGIDTDTDIWIAHPPPRDTCVVCVVPPPVQVVCVVVVNDDDDPPD

pLDDT: mean 73.4, std 13.07, range [34.56, 88.31]

Sequence (102 aa):
MPASQEKISEELRKRNLTKSKIVQLTHPQEVEDNEKCPRCGSNNFQQIKDNELRATKYGGYEVEVNSQKCRICSYNAHKDQALNWKVWFKQFFRKYSWTKLK

Organism: NCBI:txid2562285